Protein AF-X1DM13-F1 (afdb_monomer)

Secondary structure (DSSP, 8-state):
-----------PPEEEEEESSHHHHHHHHHHHHHHHHTT--EEEEEEE-HHHHHHHHHTTS-SB----HHHIIIIIS--SS----HHHHHHHHHHHHHHHH--------S----------HHHHTT-

Mean predicted aligned error: 8.97 Å

Foldseek 3Di:
DDDDPPPPPPQDAAEQEFEQDDVRVVVSVVVVVVCVVVPGHHDYHYHHHPVRRVVCCLVVVHVHGDDDLVCQCCPVVNPVDDDPPRVVSVVVSQVCCCVPRVDHDPDDDPDDPDDDDDDDPVVVVVD

Structure (mmCIF, N/CA/C/O backbone):
data_AF-X1DM13-F1
#
_entry.id   AF-X1DM13-F1
#
loop_
_atom_site.group_PDB
_atom_site.id
_atom_site.type_symbol
_atom_site.label_atom_id
_atom_site.label_alt_id
_atom_site.label_comp_id
_atom_site.label_asym_id
_atom_site.label_entity_id
_atom_site.label_seq_id
_atom_site.pdbx_PDB_ins_code
_atom_site.Cartn_x
_atom_site.Cartn_y
_atom_site.Cartn_z
_atom_site.occupancy
_atom_site.B_iso_or_equiv
_atom_site.auth_seq_id
_atom_site.auth_comp_id
_atom_site.auth_asym_id
_atom_site.auth_atom_id
_atom_site.pdbx_PDB_model_num
ATOM 1 N N . SER A 1 1 ? -42.040 1.479 33.825 1.00 40.56 1 SER A N 1
ATOM 2 C CA . SER A 1 1 ? -41.751 1.744 32.401 1.00 40.56 1 SER A CA 1
ATOM 3 C C . SER A 1 1 ? -40.340 2.303 32.305 1.00 40.56 1 SER A C 1
ATOM 5 O O . SER A 1 1 ? -40.148 3.501 32.446 1.00 40.56 1 SER A O 1
ATOM 7 N N . GLY A 1 2 ? -39.340 1.426 32.204 1.00 38.16 2 GLY A N 1
ATOM 8 C CA . GLY A 1 2 ? -37.934 1.815 32.066 1.00 38.16 2 GLY A CA 1
ATOM 9 C C . GLY A 1 2 ? -37.529 1.700 30.604 1.00 38.16 2 GLY A C 1
ATOM 10 O O . GLY A 1 2 ? -37.581 0.607 30.048 1.00 38.16 2 GLY A O 1
ATOM 11 N N . SER A 1 3 ? -37.198 2.829 29.984 1.00 57.00 3 SER A N 1
ATOM 12 C CA . SER A 1 3 ? -36.653 2.880 28.630 1.00 57.00 3 SER A CA 1
ATOM 13 C C . SER A 1 3 ? -35.220 2.349 28.658 1.00 57.00 3 SER A C 1
ATOM 15 O O . SER A 1 3 ? -34.357 2.927 29.318 1.00 57.00 3 SER A O 1
ATOM 17 N N . LEU A 1 4 ? -34.977 1.231 27.976 1.00 48.00 4 LEU A N 1
ATOM 18 C CA . LEU A 1 4 ? -33.634 0.770 27.638 1.00 48.00 4 LEU A CA 1
ATOM 19 C C . LEU A 1 4 ? -33.098 1.711 26.557 1.00 48.00 4 LEU A C 1
ATOM 21 O O . LEU A 1 4 ? -33.418 1.564 25.380 1.00 48.00 4 LEU A O 1
ATOM 25 N N . ALA A 1 5 ? -32.313 2.706 26.966 1.00 50.91 5 ALA A N 1
ATOM 26 C CA . ALA A 1 5 ? -31.484 3.459 26.041 1.00 50.91 5 ALA A CA 1
ATOM 27 C C . ALA A 1 5 ? -30.479 2.478 25.425 1.00 50.91 5 ALA A C 1
ATOM 29 O O . ALA A 1 5 ? -29.584 1.978 26.107 1.00 50.91 5 ALA A O 1
ATOM 30 N N . ALA A 1 6 ? -30.677 2.157 24.147 1.00 50.28 6 ALA A N 1
ATOM 31 C CA . ALA A 1 6 ? -29.703 1.429 23.359 1.00 50.28 6 ALA A CA 1
ATOM 32 C C . ALA A 1 6 ? -28.406 2.245 23.359 1.00 50.28 6 ALA A C 1
ATOM 34 O O . ALA A 1 6 ? -28.359 3.356 22.833 1.00 50.28 6 ALA A O 1
ATOM 35 N N . SER A 1 7 ? -27.375 1.702 24.004 1.00 47.47 7 SER A N 1
ATOM 36 C CA . SER A 1 7 ? -25.994 2.126 23.811 1.00 47.47 7 SER A CA 1
ATOM 37 C C . SER A 1 7 ? -25.726 2.117 22.308 1.00 47.47 7 SER A C 1
ATOM 39 O O . SER A 1 7 ? -25.738 1.052 21.688 1.00 47.47 7 SER A O 1
ATOM 41 N N . GLY A 1 8 ? -25.586 3.301 21.712 1.00 45.38 8 GLY A N 1
ATOM 42 C CA . GLY A 1 8 ? -25.185 3.453 20.322 1.00 45.38 8 GLY A CA 1
ATOM 43 C C . GLY A 1 8 ? -23.770 2.921 20.181 1.00 45.38 8 GLY A C 1
ATOM 44 O O . GLY A 1 8 ? -22.810 3.642 20.430 1.00 45.38 8 GLY A O 1
ATOM 45 N N . ALA A 1 9 ? -23.639 1.643 19.834 1.00 49.69 9 ALA A N 1
ATOM 46 C CA . ALA A 1 9 ? -22.388 1.117 19.328 1.00 49.69 9 ALA A CA 1
ATOM 47 C C . ALA A 1 9 ? -22.131 1.865 18.017 1.00 49.69 9 ALA A C 1
ATOM 49 O O . ALA A 1 9 ? -22.818 1.621 17.025 1.00 49.69 9 ALA A O 1
ATOM 50 N N . GLU A 1 10 ? -21.209 2.829 18.026 1.00 61.28 10 GLU A N 1
ATOM 51 C CA . GLU A 1 10 ? -20.725 3.400 16.778 1.00 61.28 10 GLU A CA 1
ATOM 52 C C . GLU A 1 10 ? -20.166 2.251 15.942 1.00 61.28 10 GLU A C 1
ATOM 54 O O . GLU A 1 10 ? -19.223 1.563 16.342 1.00 61.28 10 GLU A O 1
ATOM 59 N N . THR A 1 11 ? -20.789 1.992 14.795 1.00 71.50 11 THR A N 1
ATOM 60 C CA . THR A 1 11 ? -20.242 1.073 13.804 1.00 71.50 11 THR A CA 1
ATOM 61 C C . THR A 1 11 ? -18.893 1.624 13.368 1.00 71.50 11 THR A C 1
ATOM 63 O O . THR A 1 11 ? -18.836 2.639 12.673 1.00 71.50 11 THR A O 1
ATOM 66 N N . LYS A 1 12 ? -17.803 0.973 13.799 1.00 83.38 12 LYS A N 1
ATOM 67 C CA . LYS A 1 12 ? -16.447 1.309 13.356 1.00 83.38 12 LYS A CA 1
ATOM 68 C C . LYS A 1 12 ? -16.424 1.247 11.825 1.00 83.38 12 LYS A C 1
ATOM 70 O O . LYS A 1 12 ? -16.686 0.192 11.250 1.00 83.38 12 LYS A O 1
ATOM 75 N N . LYS A 1 13 ? -16.144 2.381 11.182 1.00 95.19 13 LYS A N 1
ATOM 76 C CA . LYS A 1 13 ? -15.961 2.455 9.730 1.00 95.19 13 LYS A CA 1
ATOM 77 C C . LYS A 1 13 ? -14.616 1.847 9.355 1.00 95.19 13 LYS A C 1
ATOM 79 O O . LYS A 1 13 ? -13.651 2.006 10.099 1.00 95.19 13 LYS A O 1
ATOM 84 N N . ILE A 1 14 ? -14.559 1.191 8.202 1.00 95.94 14 ILE A N 1
ATOM 85 C CA . ILE A 1 14 ? -13.297 0.778 7.586 1.00 95.94 14 ILE A CA 1
ATOM 86 C C . ILE A 1 14 ? -12.688 2.008 6.922 1.00 95.94 14 ILE A C 1
ATOM 88 O O . ILE A 1 14 ? -13.335 2.640 6.088 1.00 95.94 14 ILE A O 1
ATOM 92 N N . VAL A 1 15 ? -11.456 2.357 7.270 1.00 97.88 15 VAL A N 1
ATOM 93 C CA . VAL A 1 15 ? -10.764 3.503 6.683 1.00 97.88 15 VAL A CA 1
ATOM 94 C C . VAL A 1 15 ? -9.915 3.051 5.496 1.00 97.88 15 VAL A C 1
ATOM 96 O O . VAL A 1 15 ? -8.918 2.346 5.664 1.00 97.88 15 VAL A O 1
ATOM 99 N N . VAL A 1 16 ? -10.286 3.481 4.290 1.00 97.31 16 VAL A N 1
ATOM 100 C CA . VAL A 1 16 ? -9.553 3.206 3.046 1.00 97.31 16 VAL A CA 1
ATOM 101 C C . VAL A 1 16 ? -8.682 4.406 2.690 1.00 97.31 16 VAL A C 1
ATOM 103 O O . VAL A 1 16 ? -9.171 5.513 2.455 1.00 97.31 16 VAL A O 1
ATOM 106 N N . GLY A 1 17 ? -7.373 4.181 2.651 1.00 96.94 17 GLY A N 1
ATOM 107 C CA . GLY A 1 17 ? -6.362 5.170 2.316 1.00 96.94 17 GLY A CA 1
ATOM 108 C C . GLY A 1 17 ? -6.017 5.197 0.829 1.00 96.94 17 GLY A C 1
ATOM 109 O O . GLY A 1 17 ? -6.046 4.163 0.164 1.00 96.94 17 GLY A O 1
ATOM 110 N N . SER A 1 18 ? -5.598 6.353 0.308 1.00 95.69 18 SER A N 1
ATOM 111 C CA . SER A 1 18 ? -4.927 6.428 -0.994 1.00 95.69 18 SER A CA 1
ATOM 112 C C . SER A 1 18 ? -3.820 7.476 -1.044 1.00 95.69 18 SER A C 1
ATOM 114 O O . SER A 1 18 ? -3.890 8.530 -0.399 1.00 95.69 18 SER A O 1
ATOM 116 N N . LYS A 1 19 ? -2.795 7.192 -1.852 1.00 96.56 19 LYS A N 1
ATOM 117 C CA . LYS A 1 19 ? -1.694 8.128 -2.101 1.00 96.56 19 LYS A CA 1
ATOM 118 C C . LYS A 1 19 ? -2.102 9.246 -3.076 1.00 96.56 19 LYS A C 1
ATOM 120 O O . LYS A 1 19 ? -3.157 9.180 -3.707 1.00 96.56 19 LYS A O 1
ATOM 125 N N . ASP A 1 20 ? -1.271 10.274 -3.199 1.00 94.81 20 ASP A N 1
ATOM 126 C CA . ASP A 1 20 ? -1.514 11.531 -3.924 1.00 94.81 20 ASP A CA 1
ATOM 127 C C . ASP A 1 20 ? -1.297 11.489 -5.449 1.00 94.81 20 ASP A C 1
ATOM 129 O O . ASP A 1 20 ? -1.059 12.519 -6.078 1.00 94.81 20 ASP A O 1
ATOM 133 N N . PHE A 1 21 ? -1.462 10.325 -6.082 1.00 92.25 21 PHE A N 1
ATOM 134 C CA . PHE A 1 21 ? -1.338 10.170 -7.535 1.00 92.25 21 PHE A CA 1
ATOM 135 C C . PHE A 1 21 ? -2.533 9.454 -8.165 1.00 92.25 21 PHE A C 1
ATOM 137 O O . PHE A 1 21 ? -3.234 8.686 -7.512 1.00 92.25 21 PHE A O 1
ATOM 144 N N . THR A 1 22 ? -2.773 9.713 -9.454 1.00 91.38 22 THR A N 1
ATOM 145 C CA . THR A 1 22 ? -4.028 9.389 -10.159 1.00 91.38 22 THR A CA 1
ATOM 146 C C . THR A 1 22 ? -4.509 7.952 -9.957 1.00 91.38 22 THR A C 1
ATOM 148 O O . THR A 1 22 ? -5.659 7.749 -9.579 1.00 91.38 22 THR A O 1
ATOM 151 N N . GLU A 1 23 ? -3.639 6.959 -10.160 1.00 90.94 23 GLU A N 1
ATOM 152 C CA . GLU A 1 23 ? -4.002 5.542 -10.009 1.00 90.94 23 GLU A CA 1
ATOM 153 C C . GLU A 1 23 ? -4.476 5.209 -8.592 1.00 90.94 23 GLU A C 1
ATOM 155 O O . GLU A 1 23 ? -5.417 4.444 -8.412 1.00 90.94 23 GLU A O 1
ATOM 160 N N . GLN A 1 24 ? -3.877 5.822 -7.575 1.00 94.06 24 GLN A N 1
ATOM 161 C CA . GLN A 1 24 ? -4.222 5.551 -6.185 1.00 94.06 24 GLN A CA 1
ATOM 162 C C . GLN A 1 24 ? -5.607 6.058 -5.812 1.00 94.06 24 GLN A C 1
ATOM 164 O O . GLN A 1 24 ? -6.304 5.376 -5.065 1.00 94.06 24 GLN A O 1
ATOM 169 N N . TYR A 1 25 ? -6.047 7.189 -6.367 1.00 93.94 25 TYR A N 1
ATOM 170 C CA . TYR A 1 25 ? -7.436 7.624 -6.209 1.00 93.94 25 TYR A CA 1
ATOM 171 C C . TYR A 1 25 ? -8.408 6.599 -6.802 1.00 93.94 25 TYR A C 1
ATOM 173 O O . TYR A 1 25 ? -9.386 6.242 -6.151 1.00 93.94 25 TYR A O 1
ATOM 181 N N . VAL A 1 26 ? -8.107 6.067 -7.992 1.00 94.19 26 VAL A N 1
ATOM 182 C CA . VAL A 1 26 ? -8.936 5.035 -8.635 1.00 94.19 26 VAL A CA 1
ATOM 183 C C . VAL A 1 26 ? -8.966 3.755 -7.798 1.00 94.19 26 VAL A C 1
ATOM 185 O O . VAL A 1 26 ? -10.047 3.264 -7.485 1.00 94.19 26 VAL A O 1
ATOM 188 N N . LEU A 1 27 ? -7.807 3.229 -7.392 1.00 92.50 27 LEU A N 1
ATOM 189 C CA . LEU A 1 27 ? -7.721 2.005 -6.588 1.00 92.50 27 LEU A CA 1
ATOM 190 C C . LEU A 1 27 ? -8.404 2.159 -5.224 1.00 92.50 27 LEU A C 1
ATOM 192 O O . LEU A 1 27 ? -9.148 1.269 -4.818 1.00 92.50 27 LEU A O 1
ATOM 196 N N . GLY A 1 28 ? -8.195 3.288 -4.542 1.00 92.81 28 GLY A N 1
ATOM 197 C CA . GLY A 1 28 ? -8.866 3.588 -3.278 1.00 92.81 28 GLY A CA 1
ATOM 198 C C . GLY A 1 28 ? -10.387 3.605 -3.438 1.00 92.81 28 GLY A C 1
ATOM 199 O O . GLY A 1 28 ? -11.088 2.956 -2.669 1.00 92.81 28 GLY A O 1
ATOM 200 N N . SER A 1 29 ? -10.901 4.269 -4.477 1.00 94.12 29 SER A N 1
ATOM 201 C CA . SER A 1 29 ? -12.342 4.293 -4.755 1.00 94.12 29 SER A CA 1
ATOM 202 C C . SER A 1 29 ? -12.903 2.921 -5.134 1.00 94.12 29 SER A C 1
ATOM 204 O O . SER A 1 29 ? -14.003 2.592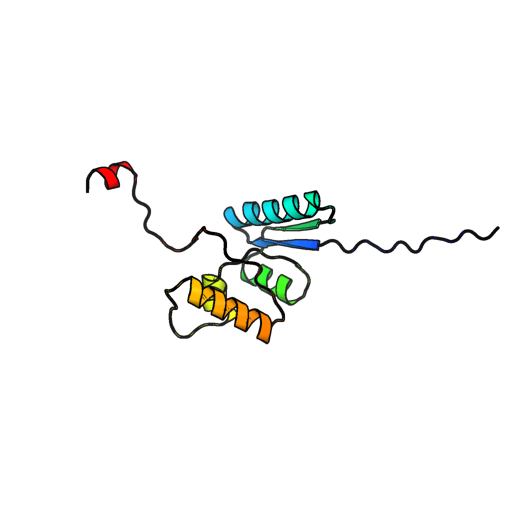 -4.702 1.00 94.12 29 SER A O 1
ATOM 206 N N . LEU A 1 30 ? -12.166 2.096 -5.885 1.00 93.31 30 LEU A N 1
ATOM 207 C CA . LEU A 1 30 ? -12.592 0.726 -6.206 1.00 93.31 30 LEU A CA 1
ATOM 208 C C . LEU A 1 30 ? -12.737 -0.137 -4.946 1.00 93.31 30 LEU A C 1
ATOM 210 O O . LEU A 1 30 ? -13.724 -0.856 -4.811 1.00 93.31 30 LEU A O 1
ATOM 214 N N . VAL A 1 31 ? -11.779 -0.047 -4.018 1.00 91.75 31 VAL A N 1
ATOM 215 C CA . VAL A 1 31 ? -11.846 -0.758 -2.733 1.00 91.75 31 VAL A CA 1
ATOM 216 C C . VAL A 1 31 ? -13.029 -0.266 -1.900 1.00 91.75 31 VAL A C 1
ATOM 218 O O . VAL A 1 31 ? -13.775 -1.089 -1.373 1.00 91.75 31 VAL A O 1
ATOM 221 N N . THR A 1 32 ? -13.233 1.052 -1.814 1.00 94.31 32 THR A N 1
ATOM 222 C CA . THR A 1 32 ? -14.381 1.641 -1.109 1.00 94.31 32 THR A CA 1
ATOM 223 C C . THR A 1 32 ? -15.703 1.113 -1.655 1.00 94.31 32 THR A C 1
ATOM 225 O O . THR A 1 32 ? -16.495 0.572 -0.889 1.00 94.31 32 THR A O 1
ATOM 228 N N . LEU A 1 33 ? -15.907 1.188 -2.973 1.00 92.81 33 LEU A N 1
ATOM 229 C CA . LEU A 1 33 ? -17.141 0.727 -3.613 1.00 92.81 33 LEU A CA 1
ATOM 230 C C . LEU A 1 33 ? -17.392 -0.765 -3.369 1.00 92.81 33 LEU A C 1
ATOM 232 O O . LEU A 1 33 ? -18.512 -1.149 -3.045 1.00 92.81 33 LEU A O 1
ATOM 236 N N . LEU A 1 34 ? -16.353 -1.601 -3.474 1.00 89.44 34 LEU A N 1
ATOM 237 C CA . LEU A 1 34 ? -16.466 -3.039 -3.227 1.00 89.44 34 LEU A CA 1
ATOM 238 C C . LEU A 1 34 ? -16.918 -3.340 -1.790 1.00 89.44 34 LEU A C 1
ATOM 240 O O . LEU A 1 34 ? -17.759 -4.211 -1.573 1.00 89.44 34 LEU A O 1
ATOM 244 N N . LEU A 1 35 ? -16.358 -2.638 -0.804 1.00 90.94 35 LEU A N 1
ATOM 245 C CA . LEU A 1 35 ? -16.719 -2.807 0.605 1.00 90.94 35 LEU A CA 1
ATOM 246 C C . LEU A 1 35 ? -18.142 -2.312 0.888 1.00 90.94 35 LEU A C 1
ATOM 248 O O . LEU A 1 35 ? -18.905 -2.993 1.575 1.00 90.94 35 LEU A O 1
ATOM 252 N N . GLU A 1 36 ? -18.518 -1.161 0.336 1.00 94.06 36 GLU A N 1
ATOM 253 C CA . GLU A 1 36 ? -19.870 -0.611 0.470 1.00 94.06 36 GLU A CA 1
ATOM 254 C C . GLU A 1 36 ? -20.923 -1.536 -0.1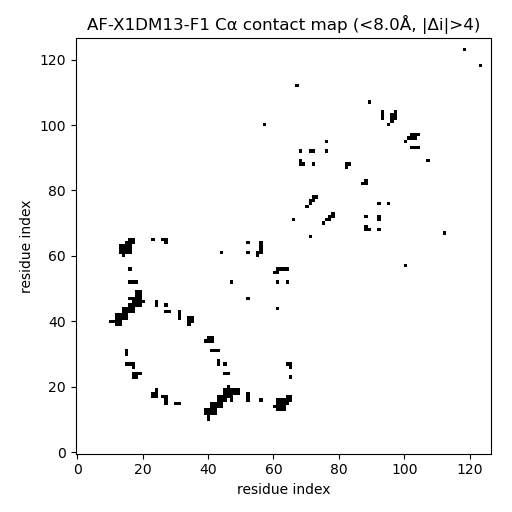60 1.00 94.06 36 GLU A C 1
ATOM 256 O O . GLU A 1 36 ? -21.970 -1.772 0.446 1.00 94.06 36 GLU A O 1
ATOM 261 N N . GLU A 1 37 ? -20.627 -2.143 -1.315 1.00 93.75 37 GLU A N 1
ATOM 262 C CA . GLU A 1 37 ? -21.495 -3.135 -1.968 1.00 93.75 37 GLU A CA 1
ATOM 263 C C . GLU A 1 37 ? -21.736 -4.376 -1.087 1.00 93.75 37 GLU A C 1
ATOM 265 O O . GLU A 1 37 ? -22.813 -4.971 -1.123 1.00 93.75 37 GLU A O 1
ATOM 270 N N . HIS A 1 38 ? -20.770 -4.727 -0.233 1.00 92.19 38 HIS A N 1
ATOM 271 C CA . HIS A 1 38 ? -20.879 -5.828 0.730 1.00 92.19 38 HIS A CA 1
ATOM 272 C C . HIS A 1 38 ? -21.409 -5.385 2.109 1.00 92.19 38 HIS A C 1
ATOM 274 O O . HIS A 1 38 ? -21.397 -6.173 3.057 1.00 92.19 38 HIS A O 1
ATOM 280 N N . GLY A 1 39 ? -21.909 -4.150 2.230 1.00 93.56 39 GLY A N 1
ATOM 281 C CA . GLY A 1 39 ? -22.602 -3.651 3.421 1.00 93.56 39 GLY A CA 1
ATOM 282 C C . GLY A 1 39 ? -21.698 -3.081 4.517 1.00 93.56 39 GLY A C 1
ATOM 283 O O . GLY A 1 39 ? -22.177 -2.836 5.628 1.00 93.56 39 GLY A O 1
ATOM 284 N N . PHE A 1 40 ? -20.412 -2.854 4.240 1.00 93.69 40 PHE A N 1
ATOM 285 C CA . PHE A 1 40 ? -19.514 -2.185 5.181 1.00 93.69 40 PHE A CA 1
ATOM 286 C C . PHE A 1 40 ? -19.685 -0.662 5.125 1.00 93.69 40 PHE A C 1
ATOM 288 O O . PHE A 1 40 ? -19.896 -0.084 4.062 1.00 93.69 40 PHE A O 1
ATOM 295 N N . GLN A 1 41 ? -19.546 0.009 6.271 1.00 96.69 41 GLN A N 1
ATOM 296 C CA . GLN A 1 41 ? -19.396 1.466 6.297 1.00 96.69 41 GLN A CA 1
ATOM 297 C C . GLN A 1 41 ? -17.928 1.819 6.081 1.00 96.69 41 GLN A C 1
ATOM 299 O O . GLN A 1 41 ? -17.064 1.326 6.809 1.00 96.69 41 GLN A O 1
ATOM 304 N N . VAL A 1 42 ? -17.655 2.691 5.114 1.00 96.12 42 VAL A N 1
ATOM 305 C CA . VAL A 1 42 ? -16.292 3.048 4.718 1.00 96.12 42 VAL A CA 1
ATOM 306 C C . VAL A 1 42 ? -16.057 4.547 4.902 1.00 96.12 42 VAL A C 1
ATOM 308 O O . VAL A 1 42 ? -16.939 5.372 4.671 1.00 96.12 42 VAL A O 1
ATOM 311 N N . GLU A 1 43 ? -14.860 4.911 5.349 1.00 97.50 43 GLU A N 1
ATOM 312 C CA . GLU A 1 43 ? -14.338 6.275 5.317 1.00 97.50 43 GLU A CA 1
ATOM 313 C C . GLU A 1 43 ? -13.147 6.316 4.360 1.00 97.50 43 GLU A C 1
ATOM 315 O O . GLU A 1 43 ? -12.207 5.537 4.502 1.00 97.50 43 GLU A O 1
ATOM 320 N N . GLN A 1 44 ? -13.159 7.232 3.393 1.00 95.56 44 GLN A N 1
ATOM 321 C CA . GLN A 1 44 ? -12.043 7.393 2.468 1.00 95.56 44 GLN A CA 1
ATOM 322 C C . GLN A 1 44 ? -11.112 8.520 2.934 1.00 95.56 44 GLN A C 1
ATOM 324 O O . GLN A 1 44 ? -11.550 9.653 3.140 1.00 95.56 44 GLN A O 1
ATOM 329 N N . LYS A 1 45 ? -9.813 8.226 3.049 1.00 96.88 45 LYS A N 1
ATOM 330 C CA . LYS A 1 45 ? -8.746 9.211 3.285 1.00 96.88 45 LYS A CA 1
ATOM 331 C C . LYS A 1 45 ? -7.789 9.203 2.101 1.00 96.88 45 LYS A C 1
ATOM 333 O O . LYS A 1 45 ? -6.983 8.293 1.950 1.00 96.88 45 LYS A O 1
ATOM 338 N N . SER A 1 46 ? -7.863 10.219 1.255 1.00 94.31 46 SER A N 1
ATOM 339 C CA . SER A 1 46 ? -7.112 10.271 -0.004 1.00 94.31 46 SER A CA 1
ATOM 340 C C . SER A 1 46 ? -6.113 11.421 -0.051 1.00 94.31 46 SER A C 1
ATOM 342 O O . SER A 1 46 ? -6.185 12.354 0.744 1.00 94.31 46 SER A O 1
ATOM 344 N N . GLY A 1 47 ? -5.193 11.369 -1.016 1.00 93.00 47 GLY A N 1
ATOM 345 C CA . GLY A 1 47 ? -4.277 12.476 -1.301 1.00 93.00 47 GLY A CA 1
ATOM 346 C C . GLY A 1 47 ? -3.082 12.566 -0.358 1.00 93.00 47 GLY A C 1
ATOM 347 O O . GLY A 1 47 ? -2.541 13.649 -0.151 1.00 93.00 47 GLY A O 1
ATOM 348 N N . MET A 1 48 ? -2.667 11.444 0.231 1.00 96.00 48 MET A N 1
ATOM 349 C CA . MET A 1 48 ? -1.513 11.410 1.128 1.00 96.00 48 MET A CA 1
ATOM 350 C C . MET A 1 48 ? -0.214 11.157 0.366 1.00 96.00 48 MET A C 1
ATOM 352 O O . MET A 1 48 ? -0.138 10.271 -0.480 1.00 96.00 48 MET A O 1
ATOM 356 N N . ALA A 1 49 ? 0.860 11.846 0.745 1.00 95.50 49 ALA A N 1
ATOM 357 C CA . ALA A 1 49 ? 2.192 11.447 0.305 1.00 95.50 49 ALA A CA 1
ATOM 358 C C . ALA A 1 49 ? 2.495 10.005 0.763 1.00 95.50 49 ALA A C 1
ATOM 360 O O . ALA A 1 49 ? 2.099 9.594 1.857 1.00 95.50 49 ALA A O 1
ATOM 361 N N . SER A 1 50 ? 3.253 9.246 -0.035 1.00 93.44 50 SER A N 1
ATOM 362 C CA . SER A 1 50 ? 3.515 7.812 0.208 1.00 93.44 50 SER A CA 1
ATOM 363 C C . SER A 1 50 ? 4.016 7.483 1.622 1.00 93.44 50 SER A C 1
ATOM 365 O O . SER A 1 50 ? 3.584 6.496 2.214 1.00 93.44 50 SER A O 1
ATOM 367 N N . ALA A 1 51 ? 4.915 8.303 2.178 1.00 94.19 51 ALA A N 1
ATOM 368 C CA . ALA A 1 51 ? 5.441 8.104 3.529 1.00 94.19 51 ALA A CA 1
ATOM 369 C C . ALA A 1 51 ? 4.375 8.352 4.609 1.00 94.19 51 ALA A C 1
ATOM 371 O O . ALA A 1 51 ? 4.284 7.591 5.569 1.00 94.19 51 ALA A O 1
ATOM 372 N N . ILE A 1 52 ? 3.534 9.375 4.424 1.00 96.62 52 ILE A N 1
ATOM 373 C CA . ILE A 1 52 ? 2.432 9.690 5.341 1.00 96.62 52 ILE A CA 1
ATOM 374 C C . ILE A 1 52 ? 1.382 8.582 5.314 1.00 96.62 52 ILE A C 1
ATOM 376 O O . ILE A 1 52 ? 0.962 8.129 6.374 1.00 96.62 52 ILE A O 1
ATOM 380 N N . ALA A 1 53 ? 1.021 8.089 4.125 1.00 96.50 53 ALA A N 1
ATOM 381 C CA . ALA A 1 53 ? 0.084 6.977 3.983 1.00 96.50 53 ALA A CA 1
ATOM 382 C C . ALA A 1 53 ? 0.576 5.723 4.725 1.00 96.50 53 ALA A C 1
ATOM 384 O O . ALA A 1 53 ? -0.195 5.089 5.440 1.00 96.50 53 ALA A O 1
ATOM 385 N N . ARG A 1 54 ? 1.876 5.401 4.629 1.00 96.69 54 ARG A N 1
ATOM 386 C CA . ARG A 1 54 ? 2.455 4.259 5.350 1.00 96.69 54 ARG A CA 1
ATOM 387 C C . ARG A 1 54 ? 2.439 4.454 6.866 1.00 96.69 54 ARG A C 1
ATOM 389 O O . ARG A 1 54 ? 2.083 3.525 7.581 1.00 96.69 54 ARG A O 1
ATOM 396 N N . VAL A 1 55 ? 2.799 5.640 7.361 1.00 97.31 55 VAL A N 1
ATOM 397 C CA . VAL A 1 55 ? 2.746 5.949 8.803 1.00 97.31 55 VAL A CA 1
ATOM 398 C C . VAL A 1 55 ? 1.313 5.863 9.329 1.00 97.31 55 VAL A C 1
ATOM 400 O O . VAL A 1 55 ? 1.082 5.288 10.390 1.00 97.31 55 VAL A O 1
ATOM 403 N N . ALA A 1 56 ? 0.343 6.387 8.581 1.00 97.56 56 ALA A N 1
ATOM 404 C CA . ALA A 1 56 ? -1.070 6.294 8.927 1.00 97.56 56 ALA A CA 1
ATOM 405 C C . ALA A 1 56 ? -1.566 4.835 8.944 1.00 97.56 56 ALA A C 1
ATOM 407 O O . ALA A 1 56 ? -2.314 4.463 9.843 1.00 97.56 56 ALA A O 1
ATOM 408 N N . HIS A 1 57 ? -1.102 3.991 8.017 1.00 96.88 57 HIS A N 1
ATOM 409 C CA . HIS A 1 57 ? -1.428 2.562 8.008 1.00 96.88 57 HIS A CA 1
ATOM 410 C C . HIS A 1 57 ? -0.812 1.819 9.205 1.00 96.88 57 HIS A C 1
ATOM 412 O O . HIS A 1 57 ? -1.490 1.038 9.855 1.00 96.88 57 HIS A O 1
ATOM 418 N N . LEU A 1 58 ? 0.448 2.113 9.554 1.00 97.31 58 LEU A N 1
ATOM 419 C CA . LEU A 1 58 ? 1.146 1.511 10.705 1.00 97.31 58 LEU A CA 1
ATOM 420 C C . LEU A 1 58 ? 0.589 1.940 12.067 1.0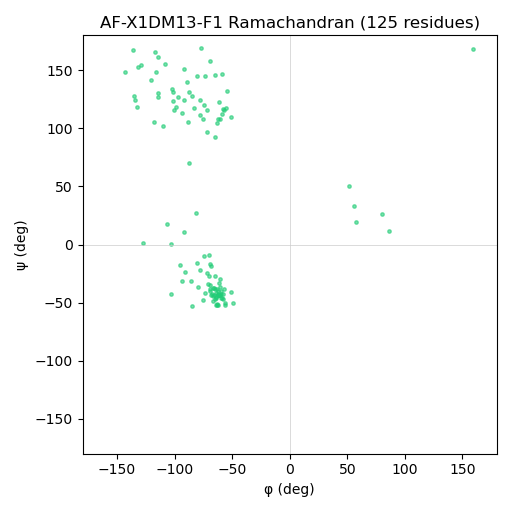0 97.31 58 LEU A C 1
ATOM 422 O O . LEU A 1 58 ? 0.885 1.308 13.074 1.00 97.31 58 LEU A O 1
ATOM 426 N N . SER A 1 59 ? -0.156 3.043 12.109 1.00 97.12 59 SER A N 1
ATOM 427 C CA . SER A 1 59 ? -0.748 3.600 13.330 1.00 97.12 59 SER A CA 1
ATOM 428 C C . SER A 1 59 ? -2.260 3.385 13.409 1.00 97.12 59 SER A C 1
ATOM 430 O O . SER A 1 59 ? -2.933 4.094 14.157 1.00 97.12 59 SER A O 1
ATOM 432 N N . ASP A 1 60 ? -2.794 2.448 12.617 1.00 95.69 60 ASP A N 1
ATOM 433 C CA . ASP A 1 60 ? -4.217 2.090 12.560 1.00 95.69 60 ASP A CA 1
ATOM 434 C C . ASP A 1 60 ? -5.154 3.266 12.207 1.00 95.69 60 ASP A C 1
ATOM 436 O O . ASP A 1 60 ? -6.360 3.224 12.450 1.00 95.69 60 ASP A O 1
ATOM 440 N N . GLN A 1 61 ? -4.623 4.340 11.606 1.00 96.62 61 GLN A N 1
ATOM 441 C CA . GLN A 1 61 ? -5.433 5.453 11.090 1.00 96.62 61 GLN A CA 1
ATOM 442 C C . GLN A 1 61 ? -6.043 5.153 9.716 1.00 96.62 61 GLN A C 1
ATOM 444 O O . GLN A 1 61 ? -6.932 5.896 9.279 1.00 96.62 61 GLN A O 1
ATOM 449 N N . ILE A 1 62 ? -5.522 4.125 9.037 1.00 96.56 62 ILE A N 1
ATOM 450 C CA . ILE A 1 62 ? -5.977 3.561 7.764 1.00 96.56 62 ILE A CA 1
ATOM 451 C C . ILE A 1 62 ? -5.990 2.040 7.920 1.00 96.56 62 ILE A C 1
ATOM 453 O O . ILE A 1 62 ? -4.943 1.459 8.194 1.00 96.56 62 ILE A O 1
ATOM 457 N N . ASP A 1 63 ? -7.128 1.400 7.668 1.00 96.12 63 ASP A N 1
ATOM 458 C CA . ASP A 1 63 ? -7.264 -0.059 7.735 1.00 96.12 63 ASP A CA 1
ATOM 459 C C . ASP A 1 63 ? -6.849 -0.740 6.417 1.00 96.12 63 ASP A C 1
ATOM 461 O O . ASP A 1 63 ? -6.356 -1.864 6.432 1.00 96.12 63 ASP A O 1
ATOM 465 N N . ILE A 1 64 ? -7.035 -0.080 5.263 1.00 95.44 64 ILE A N 1
ATOM 466 C CA . ILE A 1 64 ? -6.681 -0.629 3.940 1.00 95.44 64 ILE A CA 1
ATOM 467 C C . ILE A 1 64 ? -5.966 0.427 3.099 1.00 95.44 64 ILE A C 1
ATOM 469 O O . ILE A 1 64 ? -6.490 1.520 2.891 1.00 95.44 64 ILE A O 1
ATOM 473 N N . LEU A 1 65 ? -4.796 0.083 2.559 1.00 95.38 65 LEU A N 1
ATOM 474 C CA . LEU A 1 65 ? -4.014 0.941 1.671 1.00 95.38 65 LEU A CA 1
ATOM 475 C C . LEU A 1 65 ? -3.566 0.144 0.434 1.00 95.38 65 LEU A C 1
ATOM 477 O O . LEU A 1 65 ? -2.807 -0.814 0.579 1.00 95.38 65 LEU A O 1
ATOM 481 N N . PRO A 1 66 ? -3.975 0.525 -0.790 1.00 93.31 66 PRO A N 1
ATOM 482 C CA . PRO A 1 66 ? -3.367 -0.014 -1.998 1.00 93.31 66 PRO A CA 1
ATOM 483 C C . PRO A 1 66 ? -1.876 0.354 -2.043 1.00 93.31 66 PRO A C 1
ATOM 485 O O . PRO A 1 66 ? -1.523 1.535 -2.025 1.00 93.31 66 PRO A O 1
ATOM 488 N N . ASP A 1 67 ? -0.989 -0.636 -2.127 1.00 92.38 67 ASP A N 1
ATOM 489 C CA . ASP A 1 67 ? 0.459 -0.410 -2.144 1.00 92.38 67 ASP A CA 1
ATOM 490 C C . ASP A 1 67 ? 1.185 -1.267 -3.193 1.00 92.38 67 ASP A C 1
ATOM 492 O O . ASP A 1 67 ? 0.623 -2.194 -3.779 1.00 92.38 67 ASP A O 1
ATOM 496 N N . TYR A 1 68 ? 2.445 -0.926 -3.452 1.00 91.94 68 TYR A N 1
ATOM 497 C CA . TYR A 1 68 ? 3.295 -1.512 -4.476 1.00 91.94 68 TYR A CA 1
ATOM 498 C C . TYR A 1 68 ? 4.457 -2.238 -3.815 1.00 91.94 68 TYR A C 1
ATOM 500 O O . TYR A 1 68 ? 5.194 -1.675 -3.002 1.00 91.94 68 TYR A O 1
ATOM 508 N N . THR A 1 69 ? 4.683 -3.480 -4.228 1.00 92.31 69 THR A N 1
ATOM 509 C CA . THR A 1 69 ? 5.753 -4.325 -3.683 1.00 92.31 69 THR A CA 1
ATOM 510 C C . THR A 1 69 ? 7.143 -3.724 -3.911 1.00 92.31 69 THR A C 1
ATOM 512 O O . THR A 1 69 ? 8.003 -3.825 -3.042 1.00 92.31 69 THR A O 1
ATOM 515 N N . GLY A 1 70 ? 7.357 -3.014 -5.026 1.00 90.69 70 GLY A N 1
ATOM 516 C CA . GLY A 1 70 ? 8.600 -2.278 -5.284 1.00 90.69 70 GLY A CA 1
ATOM 517 C C . GLY A 1 70 ? 8.846 -1.135 -4.293 1.00 90.69 70 GLY A C 1
ATOM 518 O O . GLY A 1 70 ? 9.963 -0.975 -3.799 1.00 90.69 70 GLY A O 1
ATOM 519 N N . THR A 1 71 ? 7.804 -0.368 -3.949 1.00 91.25 71 THR A N 1
ATOM 520 C CA . THR A 1 71 ? 7.893 0.669 -2.909 1.00 91.25 71 THR A CA 1
ATOM 521 C C . THR A 1 71 ? 8.175 0.038 -1.554 1.00 91.25 71 THR A C 1
ATOM 523 O O . THR A 1 71 ? 9.077 0.502 -0.858 1.00 91.25 71 THR A O 1
ATOM 526 N N . ALA A 1 72 ? 7.466 -1.037 -1.205 1.00 93.75 72 ALA A N 1
ATOM 527 C CA . ALA A 1 72 ? 7.655 -1.717 0.068 1.00 93.75 72 ALA A CA 1
ATOM 528 C C . ALA A 1 72 ? 9.071 -2.293 0.219 1.00 93.75 72 ALA A C 1
ATOM 530 O O . ALA A 1 72 ? 9.770 -1.960 1.178 1.00 93.75 72 ALA A O 1
ATOM 531 N N . GLY A 1 73 ? 9.539 -3.068 -0.761 1.00 94.19 73 GLY A N 1
ATOM 532 C CA . GLY A 1 73 ? 10.874 -3.664 -0.734 1.00 94.19 73 GLY A CA 1
ATOM 533 C C . GLY A 1 73 ? 11.992 -2.619 -0.702 1.00 94.19 73 GLY A C 1
ATOM 534 O O . GLY A 1 73 ? 12.923 -2.736 0.090 1.00 94.19 73 GLY A O 1
ATOM 535 N N . GLY A 1 74 ? 11.892 -1.558 -1.511 1.00 92.06 74 GLY A N 1
ATOM 536 C CA . GLY A 1 74 ? 12.936 -0.530 -1.586 1.00 92.06 74 GLY A CA 1
ATOM 537 C C . GLY A 1 74 ? 12.903 0.500 -0.452 1.00 92.06 74 GLY A C 1
ATOM 538 O O . GLY A 1 74 ? 13.952 0.953 -0.001 1.00 92.06 74 GLY A O 1
ATOM 539 N N . THR A 1 75 ? 11.713 0.887 0.016 1.00 91.81 75 THR A N 1
ATOM 540 C CA . THR A 1 75 ? 11.546 2.006 0.963 1.00 91.81 75 THR A CA 1
ATOM 541 C C . THR A 1 75 ? 11.302 1.535 2.390 1.00 91.81 75 THR A C 1
ATOM 543 O O . THR A 1 75 ? 11.872 2.114 3.315 1.00 91.81 75 THR A O 1
ATOM 546 N N . TYR A 1 76 ? 10.460 0.515 2.584 1.00 94.50 76 TYR A N 1
ATOM 547 C CA . TYR A 1 76 ? 10.066 0.061 3.922 1.00 94.50 76 TYR A CA 1
ATOM 548 C C . TYR A 1 76 ? 11.095 -0.923 4.473 1.00 94.50 76 TYR A C 1
ATOM 550 O O . TYR A 1 76 ? 11.652 -0.683 5.542 1.00 94.50 76 TYR A O 1
ATOM 558 N N . PHE A 1 77 ? 11.410 -1.969 3.706 1.00 95.06 77 PHE A N 1
ATOM 559 C CA . PHE A 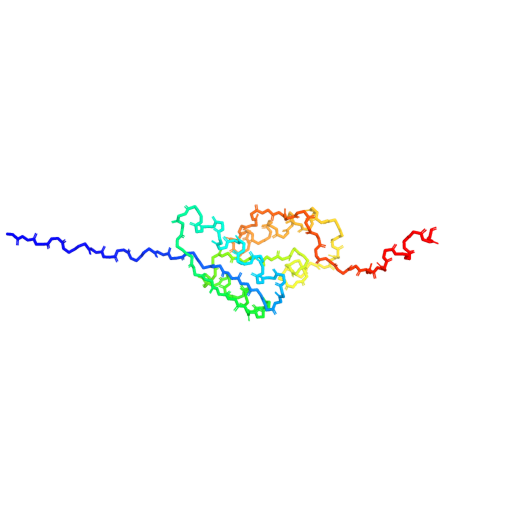1 77 ? 12.322 -3.035 4.135 1.00 95.06 77 PHE A CA 1
ATOM 560 C C . PHE A 1 77 ? 13.771 -2.833 3.686 1.00 95.06 77 PHE A C 1
ATOM 562 O O . PHE A 1 77 ? 14.678 -3.425 4.264 1.00 95.06 77 PHE A O 1
ATOM 569 N N . LYS A 1 78 ? 13.998 -1.960 2.695 1.00 93.81 78 LYS A N 1
ATOM 570 C CA . LYS A 1 78 ? 15.324 -1.608 2.161 1.00 93.81 78 LYS A CA 1
ATOM 571 C C . LYS A 1 78 ? 16.147 -2.843 1.783 1.00 93.81 78 LYS A C 1
ATOM 573 O O . LYS A 1 78 ? 17.299 -2.976 2.200 1.00 93.81 78 LYS A O 1
ATOM 578 N N . TYR A 1 79 ? 15.552 -3.746 1.003 1.00 94.19 79 TYR A N 1
ATOM 579 C CA . TYR A 1 79 ? 16.245 -4.948 0.549 1.00 94.19 79 TYR A CA 1
ATOM 580 C C . TYR A 1 79 ? 17.560 -4.591 -0.162 1.00 94.19 79 TYR A C 1
ATOM 582 O O . TYR A 1 79 ? 17.573 -3.688 -1.003 1.00 94.19 79 TYR A O 1
ATOM 590 N N . PRO A 1 80 ? 18.672 -5.266 0.184 1.00 82.94 80 PRO A N 1
A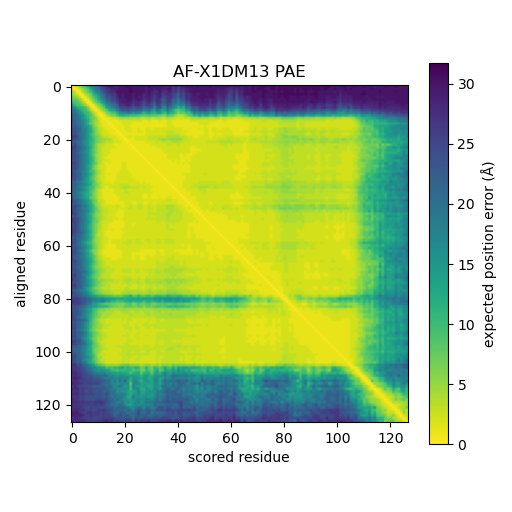TOM 591 C CA . PRO A 1 80 ? 20.002 -4.884 -0.284 1.00 82.94 80 PRO A CA 1
ATOM 592 C C . PRO A 1 80 ? 20.207 -5.157 -1.778 1.00 82.94 80 PRO A C 1
ATOM 594 O O . PRO A 1 80 ? 20.988 -4.463 -2.425 1.00 82.94 80 PRO A O 1
ATOM 597 N N . GLU A 1 81 ? 19.494 -6.140 -2.331 1.00 87.19 81 GLU A N 1
ATOM 598 C CA . GLU A 1 81 ? 19.548 -6.498 -3.745 1.00 87.19 81 GLU A CA 1
ATOM 599 C C . GLU A 1 81 ? 18.200 -6.272 -4.425 1.00 87.19 81 GLU A C 1
ATOM 601 O O . GLU A 1 81 ? 17.129 -6.419 -3.831 1.00 87.19 81 GLU A O 1
ATOM 606 N N . LYS A 1 82 ? 18.255 -5.920 -5.713 1.00 81.88 82 LYS A N 1
ATOM 607 C CA . LYS A 1 82 ? 17.052 -5.750 -6.520 1.00 81.88 82 LYS A CA 1
ATOM 608 C C . LYS A 1 82 ? 16.477 -7.119 -6.879 1.00 81.88 82 LYS A C 1
ATOM 610 O O . LYS A 1 82 ? 17.000 -7.805 -7.755 1.00 81.88 82 LYS A O 1
ATOM 615 N N . ILE A 1 83 ? 15.354 -7.460 -6.262 1.00 88.44 83 ILE A N 1
ATOM 616 C CA . ILE A 1 83 ? 14.564 -8.643 -6.607 1.00 88.44 83 ILE A CA 1
ATOM 617 C C . ILE A 1 83 ? 13.762 -8.323 -7.874 1.00 88.44 83 ILE A C 1
ATOM 619 O O . ILE A 1 83 ? 12.890 -7.453 -7.866 1.00 88.44 83 ILE A O 1
ATOM 623 N N . ASN A 1 84 ? 14.107 -8.974 -8.989 1.00 86.88 84 ASN A N 1
ATOM 624 C CA . ASN A 1 84 ? 13.468 -8.724 -10.287 1.00 86.88 84 ASN A CA 1
ATOM 625 C C . ASN A 1 84 ? 12.256 -9.626 -10.537 1.00 86.88 84 ASN A C 1
ATOM 627 O O . ASN A 1 84 ? 11.396 -9.258 -11.338 1.00 86.88 84 ASN A O 1
ATOM 631 N N . ASP A 1 85 ? 12.185 -10.784 -9.877 1.00 90.56 85 ASP A N 1
ATOM 632 C CA . ASP A 1 85 ? 11.012 -11.640 -9.970 1.00 90.56 85 ASP A CA 1
ATOM 633 C C . ASP A 1 85 ? 9.863 -11.028 -9.144 1.00 90.56 85 ASP A C 1
ATOM 635 O O . ASP A 1 85 ? 9.994 -10.813 -7.935 1.00 90.56 85 ASP A O 1
ATOM 639 N N . PRO A 1 86 ? 8.721 -10.698 -9.771 1.00 88.50 86 PRO A N 1
ATOM 640 C CA . PRO A 1 86 ? 7.640 -10.014 -9.077 1.00 88.50 86 PRO A CA 1
ATOM 641 C C . PRO A 1 86 ? 6.906 -10.919 -8.077 1.00 88.50 86 PRO A C 1
ATOM 643 O O . PRO A 1 86 ? 6.243 -10.402 -7.172 1.00 88.50 86 PRO A O 1
ATOM 646 N N . VAL A 1 87 ? 6.934 -12.246 -8.261 1.00 91.12 87 VAL A N 1
ATOM 647 C CA . VAL A 1 87 ? 6.318 -13.218 -7.339 1.00 91.12 87 VAL A CA 1
ATOM 648 C C . VAL A 1 87 ? 7.184 -13.344 -6.100 1.00 91.12 87 VAL A C 1
ATOM 650 O O . VAL A 1 87 ? 6.669 -13.177 -4.999 1.00 9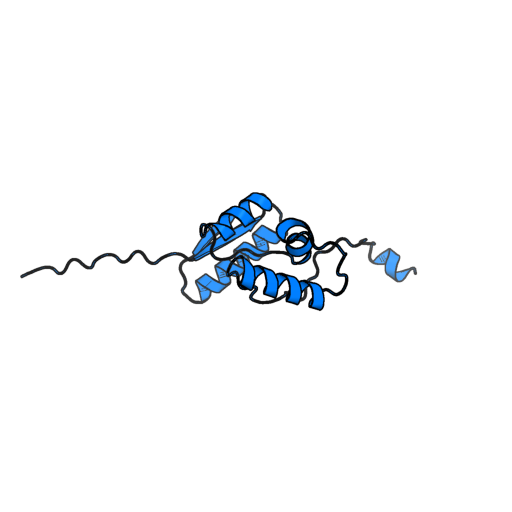1.12 87 VAL A O 1
ATOM 653 N N . GLU A 1 88 ? 8.488 -13.517 -6.283 1.00 93.50 88 GLU A N 1
ATOM 654 C CA . GLU A 1 88 ? 9.465 -13.534 -5.197 1.00 93.50 88 GLU A CA 1
ATOM 655 C C . GLU A 1 88 ? 9.393 -12.249 -4.366 1.00 93.50 88 GLU A C 1
ATOM 657 O O . GLU A 1 88 ? 9.215 -12.311 -3.150 1.00 93.50 88 GLU A O 1
ATOM 662 N N . LEU A 1 89 ? 9.416 -11.079 -5.019 1.00 93.44 89 LEU A N 1
ATOM 663 C CA . LEU A 1 89 ? 9.317 -9.798 -4.319 1.00 93.44 89 LEU A CA 1
ATOM 664 C C . LEU A 1 89 ? 8.006 -9.675 -3.527 1.00 93.44 89 LEU A C 1
ATOM 666 O O . LEU A 1 89 ? 8.010 -9.153 -2.415 1.00 93.44 89 LEU A O 1
ATOM 670 N N . TYR A 1 90 ? 6.884 -10.139 -4.084 1.00 93.81 90 TYR A N 1
ATOM 671 C CA . TYR A 1 90 ? 5.598 -10.112 -3.387 1.00 93.81 90 TYR A CA 1
ATOM 672 C C . TYR A 1 90 ? 5.590 -11.016 -2.154 1.00 93.81 90 TYR A C 1
ATOM 674 O O . TYR A 1 90 ? 5.169 -10.562 -1.094 1.00 93.81 90 TYR A O 1
ATOM 682 N N . GLU A 1 91 ? 6.065 -12.258 -2.269 1.00 95.06 91 GLU A N 1
ATOM 683 C CA . GLU A 1 91 ? 6.087 -13.192 -1.138 1.00 95.06 91 GLU A CA 1
ATOM 684 C C . GLU A 1 91 ? 7.031 -12.718 -0.028 1.00 95.06 91 GLU A C 1
ATOM 686 O O . GLU A 1 91 ? 6.681 -12.813 1.149 1.00 95.06 91 GLU A O 1
ATOM 691 N N . MET A 1 92 ? 8.181 -12.134 -0.382 1.00 95.88 92 MET A N 1
ATOM 692 C CA . MET A 1 92 ? 9.100 -11.542 0.596 1.00 95.88 92 MET A CA 1
ATOM 693 C C . MET A 1 92 ? 8.468 -10.356 1.324 1.00 95.88 92 MET A C 1
ATOM 695 O O . MET A 1 92 ? 8.407 -10.359 2.551 1.00 95.88 92 MET A O 1
ATOM 699 N N . VAL A 1 93 ? 7.922 -9.385 0.581 1.00 96.25 93 VAL A N 1
ATOM 700 C CA . VAL A 1 93 ? 7.247 -8.217 1.169 1.00 96.25 93 VAL A CA 1
ATOM 701 C C . VAL A 1 93 ? 6.086 -8.648 2.061 1.00 96.25 93 VAL A C 1
ATOM 703 O O . VAL A 1 93 ? 5.961 -8.166 3.182 1.00 96.25 93 VAL A O 1
ATOM 706 N N . LYS A 1 94 ? 5.245 -9.570 1.586 1.00 96.00 94 LYS A N 1
ATOM 707 C CA . LYS A 1 94 ? 4.097 -10.089 2.335 1.00 96.00 94 LYS A CA 1
ATOM 708 C C . LYS A 1 94 ? 4.525 -10.742 3.643 1.00 96.00 94 LYS A C 1
ATOM 710 O O . LYS A 1 94 ? 3.889 -10.505 4.667 1.00 96.00 94 LYS A O 1
ATOM 715 N N . LYS A 1 95 ? 5.565 -11.577 3.599 1.00 97.06 95 LYS A N 1
ATOM 716 C CA . LYS A 1 95 ? 6.098 -12.249 4.782 1.00 97.06 95 LYS A CA 1
ATOM 717 C C . LYS A 1 95 ? 6.634 -11.229 5.783 1.00 97.06 95 LYS A C 1
ATOM 719 O O . LYS A 1 95 ? 6.221 -11.246 6.938 1.00 97.06 95 LYS A O 1
ATOM 724 N N . ASP A 1 96 ? 7.503 -10.330 5.335 1.00 97.62 96 ASP A N 1
ATOM 725 C CA . ASP A 1 96 ? 8.167 -9.377 6.221 1.00 97.62 96 ASP A CA 1
ATOM 726 C C . ASP A 1 96 ? 7.179 -8.377 6.830 1.00 97.62 96 ASP A C 1
ATOM 728 O O . ASP A 1 96 ? 7.295 -8.039 8.007 1.00 97.62 96 ASP A O 1
ATOM 732 N N . ASP A 1 97 ? 6.176 -7.930 6.069 1.00 97.50 97 ASP A N 1
ATOM 733 C CA . ASP A 1 97 ? 5.168 -6.998 6.578 1.00 97.50 97 ASP A CA 1
ATOM 734 C C . ASP A 1 97 ? 4.213 -7.655 7.581 1.00 97.50 97 ASP A C 1
ATOM 736 O O . ASP A 1 97 ? 3.808 -7.032 8.567 1.00 97.50 97 ASP A O 1
ATOM 740 N N . LEU A 1 98 ? 3.915 -8.940 7.382 1.00 97.25 98 LEU A N 1
ATOM 741 C CA . LEU A 1 98 ? 3.167 -9.727 8.352 1.00 97.25 98 LEU A CA 1
ATOM 742 C C . LEU A 1 98 ? 3.975 -9.930 9.640 1.00 97.25 98 LEU A C 1
ATOM 744 O O . LEU A 1 98 ? 3.459 -9.690 10.727 1.00 97.25 98 LEU A O 1
ATOM 748 N N . GLU A 1 99 ? 5.238 -10.344 9.528 1.00 98.00 99 GLU A N 1
ATOM 749 C CA . GLU A 1 99 ? 6.090 -10.655 10.683 1.00 98.00 99 GLU A CA 1
ATOM 750 C C . GLU A 1 99 ? 6.468 -9.409 11.497 1.00 98.00 99 GLU A C 1
ATOM 752 O O . GLU A 1 99 ? 6.508 -9.471 12.726 1.00 98.00 99 GLU A O 1
ATOM 757 N N . GLN A 1 100 ? 6.737 -8.279 10.836 1.00 97.75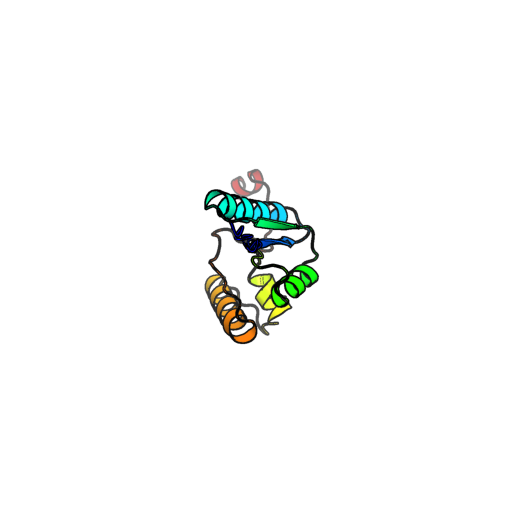 100 GLN A N 1
ATOM 758 C CA . GLN A 1 100 ? 7.243 -7.071 11.499 1.00 97.75 100 GLN A CA 1
ATOM 759 C C . GLN A 1 100 ? 6.139 -6.093 11.905 1.00 97.75 100 GLN A C 1
ATOM 761 O O . GLN A 1 100 ? 6.293 -5.394 12.905 1.00 97.75 100 GLN A O 1
ATOM 766 N N . ASN A 1 101 ? 5.041 -6.029 11.143 1.00 97.00 101 ASN A N 1
ATOM 767 C CA . ASN A 1 101 ? 4.004 -5.006 11.321 1.00 97.00 101 ASN A CA 1
ATOM 768 C C . ASN A 1 101 ? 2.588 -5.581 11.464 1.00 97.00 101 ASN A C 1
ATOM 770 O O . ASN A 1 101 ? 1.642 -4.808 11.588 1.00 97.00 101 ASN A O 1
ATOM 774 N N . ASN A 1 102 ? 2.420 -6.911 11.446 1.00 96.25 102 ASN A N 1
ATOM 775 C CA . ASN A 1 102 ? 1.114 -7.577 11.470 1.00 96.25 102 ASN A CA 1
ATOM 776 C C . ASN A 1 102 ? 0.180 -7.123 10.325 1.00 96.25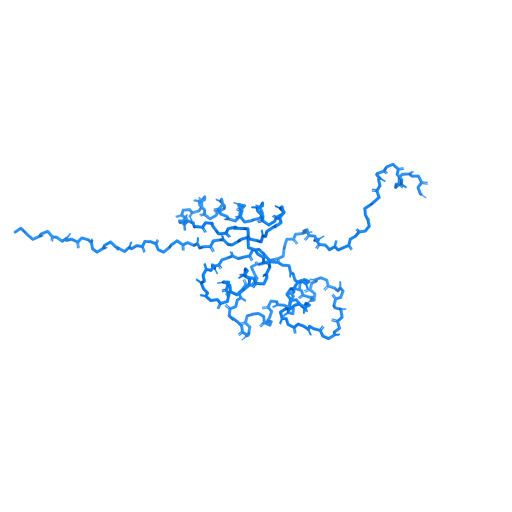 102 ASN A C 1
ATOM 778 O O . ASN A 1 102 ? -1.040 -7.063 10.481 1.00 96.25 102 ASN A O 1
ATOM 782 N N . MET A 1 103 ? 0.758 -6.794 9.165 1.00 95.75 103 MET A N 1
ATOM 783 C CA . MET A 1 103 ? 0.021 -6.330 7.990 1.00 95.75 103 MET A CA 1
ATOM 784 C C . MET A 1 103 ? -0.144 -7.440 6.957 1.00 95.75 103 MET A C 1
ATOM 786 O O . MET A 1 103 ? 0.810 -8.111 6.568 1.00 95.75 103 MET A O 1
ATOM 790 N N . VAL A 1 104 ? -1.373 -7.613 6.472 1.00 94.69 104 VAL A N 1
ATOM 791 C CA . VAL A 1 104 ? -1.713 -8.666 5.511 1.00 94.69 104 VAL A CA 1
ATOM 792 C C . VAL A 1 104 ? -1.805 -8.098 4.101 1.00 94.69 104 VAL A C 1
ATOM 794 O O . VAL A 1 104 ? -2.627 -7.233 3.808 1.00 94.69 104 VAL A O 1
ATOM 797 N N . TRP A 1 105 ? -1.026 -8.672 3.188 1.00 93.50 105 TRP A N 1
ATOM 798 C CA . TRP A 1 105 ? -1.128 -8.390 1.758 1.00 93.50 105 TRP A CA 1
ATOM 799 C C . TRP A 1 105 ? -2.148 -9.333 1.106 1.00 93.50 105 TRP A C 1
ATOM 801 O O . TRP A 1 105 ? -1.860 -10.510 0.883 1.00 93.50 105 TRP A O 1
ATOM 811 N N . MET A 1 106 ? -3.337 -8.813 0.780 1.00 82.56 106 MET A N 1
ATOM 812 C CA . MET A 1 106 ? -4.498 -9.607 0.328 1.00 82.56 106 MET A CA 1
ATOM 813 C C . MET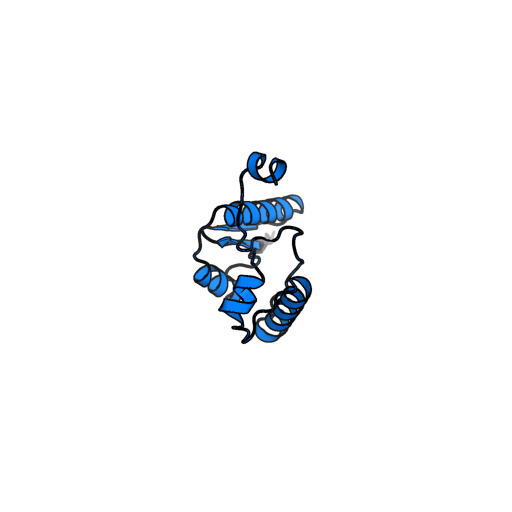 A 1 106 ? -4.359 -10.243 -1.065 1.00 82.56 106 MET A C 1
ATOM 815 O O . MET A 1 106 ? -5.108 -11.155 -1.404 1.00 82.56 106 MET A O 1
ATOM 819 N N . GLY A 1 107 ? -3.414 -9.784 -1.882 1.00 74.31 107 GLY A N 1
ATOM 820 C CA . GLY A 1 107 ? -3.178 -10.329 -3.215 1.00 74.31 107 GLY A CA 1
ATOM 821 C C . GLY A 1 107 ? -2.425 -9.351 -4.102 1.00 74.31 107 GLY A C 1
ATOM 822 O O . GLY A 1 107 ? -2.280 -8.175 -3.767 1.00 74.31 107 GLY A O 1
ATOM 823 N N . ARG A 1 108 ? -1.946 -9.840 -5.246 1.00 73.56 108 ARG A N 1
ATOM 824 C CA . ARG A 1 108 ? -1.342 -9.015 -6.295 1.00 73.56 108 ARG A CA 1
ATOM 825 C C . ARG A 1 108 ? -2.350 -8.828 -7.421 1.00 73.56 108 ARG A C 1
ATOM 827 O O . ARG A 1 108 ? -2.959 -9.798 -7.868 1.00 73.56 108 ARG A O 1
ATOM 834 N N . THR A 1 109 ? -2.506 -7.602 -7.909 1.00 62.50 109 THR A N 1
ATOM 835 C CA . THR A 1 109 ? -3.219 -7.385 -9.171 1.00 62.50 109 THR A CA 1
ATOM 836 C C . THR A 1 109 ? -2.372 -7.936 -10.327 1.00 62.50 109 THR A C 1
ATOM 838 O O . THR A 1 109 ? -1.153 -8.094 -10.213 1.00 62.50 109 THR A O 1
ATOM 841 N N . SER A 1 110 ? -3.002 -8.242 -11.463 1.00 52.81 110 SER A N 1
ATOM 842 C CA . SER A 1 110 ? -2.285 -8.638 -12.685 1.00 52.81 110 SER A CA 1
ATOM 843 C C . SER A 1 110 ? -1.518 -7.478 -13.336 1.00 52.81 110 SER A C 1
ATOM 845 O O . SER A 1 110 ? -0.756 -7.698 -14.274 1.00 52.81 110 SER A O 1
ATOM 847 N N . PHE A 1 111 ? -1.725 -6.245 -12.865 1.00 52.84 111 PHE A N 1
ATOM 848 C CA . PHE A 1 111 ? -1.094 -5.040 -13.390 1.00 52.84 111 PHE A CA 1
ATOM 849 C C . PHE A 1 111 ? 0.253 -4.792 -12.704 1.00 52.84 111 PHE A C 1
ATOM 851 O O . PHE A 1 111 ? 0.358 -4.825 -11.481 1.00 52.84 111 PHE A O 1
ATOM 858 N N . ASN A 1 112 ? 1.291 -4.534 -13.501 1.00 53.72 112 ASN A N 1
ATOM 859 C CA . ASN A 1 112 ? 2.623 -4.193 -13.008 1.00 53.72 112 ASN A CA 1
ATOM 860 C C . ASN A 1 112 ? 2.920 -2.717 -13.302 1.00 53.72 112 ASN A C 1
ATOM 862 O O . ASN A 1 112 ? 3.246 -2.361 -14.433 1.00 53.72 112 ASN A O 1
ATOM 866 N N . ASN A 1 113 ? 2.797 -1.868 -12.284 1.00 55.19 113 ASN A N 1
ATOM 867 C CA . ASN A 1 113 ? 3.096 -0.440 -12.364 1.00 55.19 113 ASN A CA 1
ATOM 868 C C . ASN A 1 113 ? 4.585 -0.190 -12.060 1.00 55.19 113 ASN A C 1
ATOM 870 O O . ASN A 1 113 ? 4.955 0.290 -10.989 1.00 55.19 113 ASN A O 1
ATOM 874 N N . THR A 1 114 ? 5.454 -0.612 -12.978 1.00 43.53 114 THR A N 1
ATOM 875 C CA . THR A 1 114 ? 6.908 -0.410 -12.894 1.00 43.53 114 THR A CA 1
ATOM 876 C C . THR A 1 114 ? 7.388 0.512 -14.010 1.00 43.53 114 THR A C 1
ATOM 878 O O . THR A 1 114 ? 6.701 0.693 -15.016 1.00 43.53 114 THR A O 1
ATOM 881 N N . TYR A 1 115 ? 8.583 1.088 -13.856 1.00 37.75 115 TYR A N 1
ATOM 882 C CA . TYR A 1 115 ? 9.202 1.888 -14.910 1.00 37.75 115 TYR A CA 1
ATOM 883 C C . TYR A 1 115 ? 9.370 1.050 -16.179 1.00 37.75 115 TYR A C 1
ATOM 885 O O . TYR A 1 115 ? 10.129 0.081 -16.209 1.00 37.75 115 TYR A O 1
ATOM 893 N N . ALA A 1 116 ? 8.682 1.467 -17.235 1.00 45.19 116 ALA A N 1
ATOM 894 C CA . ALA A 1 116 ? 8.793 0.911 -18.570 1.00 45.19 116 ALA A CA 1
ATOM 895 C C . ALA A 1 116 ? 8.950 2.047 -19.585 1.00 45.19 116 ALA A C 1
ATOM 897 O O . ALA A 1 116 ? 8.489 3.169 -19.366 1.00 45.19 116 ALA A O 1
ATOM 898 N N . LEU A 1 117 ? 9.597 1.750 -20.711 1.00 48.19 117 LEU A N 1
ATOM 899 C CA . LEU A 1 117 ? 9.605 2.641 -21.864 1.00 48.19 117 LEU A CA 1
ATOM 900 C C . LEU A 1 117 ? 8.323 2.389 -22.670 1.00 48.19 117 LEU A C 1
ATOM 902 O O . LEU A 1 117 ? 8.127 1.288 -23.180 1.00 48.19 117 LEU A O 1
ATOM 906 N N . ALA A 1 118 ? 7.458 3.393 -22.796 1.00 55.72 118 ALA A N 1
ATOM 907 C CA . ALA A 1 118 ? 6.305 3.325 -23.688 1.00 55.72 118 ALA A CA 1
ATOM 908 C C . ALA A 1 118 ? 6.681 3.893 -25.066 1.00 55.72 118 ALA A C 1
ATOM 910 O O . ALA A 1 118 ? 7.129 5.036 -25.162 1.00 55.72 118 ALA A O 1
ATOM 911 N N . ILE A 1 119 ? 6.485 3.111 -26.131 1.00 64.62 119 ILE A N 1
ATOM 912 C CA . ILE A 1 119 ? 6.609 3.569 -27.524 1.00 64.62 119 ILE A CA 1
ATOM 913 C C . ILE A 1 119 ? 5.230 3.665 -28.173 1.00 64.62 119 ILE A C 1
ATOM 915 O O . ILE A 1 119 ? 4.279 3.006 -27.747 1.00 64.62 119 ILE A O 1
ATOM 919 N N . LYS A 1 120 ? 5.101 4.515 -29.197 1.00 72.06 120 LYS A N 1
ATOM 920 C CA . LYS A 1 120 ? 3.851 4.612 -29.953 1.00 72.06 120 LYS A CA 1
ATOM 921 C C . LYS A 1 120 ? 3.583 3.296 -30.687 1.00 72.06 120 LYS A C 1
ATOM 923 O O . LYS A 1 120 ? 4.510 2.631 -31.139 1.00 72.06 120 LYS A O 1
ATOM 928 N N . LYS A 1 121 ? 2.303 2.937 -30.819 1.00 64.25 121 LYS A N 1
ATOM 929 C CA . LYS A 1 121 ? 1.872 1.677 -31.442 1.00 64.25 121 LYS A CA 1
ATOM 930 C C . LYS A 1 121 ? 2.382 1.520 -32.882 1.00 64.25 121 LYS A C 1
ATOM 932 O O . LYS A 1 121 ? 2.800 0.435 -33.252 1.00 64.25 121 LYS A O 1
ATOM 937 N N . ASP A 1 122 ? 2.408 2.606 -33.648 1.00 78.75 122 ASP A N 1
ATOM 938 C CA . ASP A 1 122 ? 2.923 2.645 -35.024 1.00 78.75 122 ASP A CA 1
ATOM 939 C C . ASP A 1 122 ? 4.432 2.363 -35.122 1.00 78.75 122 ASP A C 1
ATOM 941 O O . ASP A 1 122 ? 4.893 1.840 -36.130 1.00 78.75 122 ASP A O 1
ATOM 945 N N . MET A 1 123 ? 5.203 2.653 -34.069 1.00 69.44 123 MET A N 1
ATOM 946 C CA . MET A 1 123 ? 6.631 2.329 -34.006 1.00 69.44 123 MET A CA 1
ATOM 947 C C . MET A 1 123 ? 6.899 0.855 -33.684 1.00 69.44 123 MET A C 1
ATOM 949 O O . MET A 1 123 ? 7.981 0.368 -33.992 1.00 69.44 123 MET A O 1
ATOM 953 N N . VAL A 1 124 ? 5.934 0.152 -33.079 1.00 69.00 124 VAL A N 1
ATOM 954 C CA . VAL A 1 124 ? 6.013 -1.300 -32.831 1.00 69.00 124 VAL A CA 1
ATOM 955 C C . VAL A 1 124 ? 5.812 -2.068 -34.132 1.00 69.00 124 VAL A C 1
ATOM 957 O O . VAL A 1 124 ? 6.533 -3.019 -34.393 1.00 69.00 124 VAL A O 1
ATOM 960 N N . ASP A 1 125 ? 4.863 -1.630 -34.960 1.00 64.44 125 ASP A N 1
ATOM 961 C CA . ASP A 1 125 ? 4.506 -2.313 -36.210 1.00 64.44 125 ASP A CA 1
ATOM 962 C C . ASP A 1 125 ? 5.564 -2.114 -37.325 1.00 64.44 125 ASP A C 1
ATOM 964 O O . ASP A 1 125 ? 5.497 -2.762 -38.369 1.00 64.44 125 ASP A O 1
ATOM 968 N N . ALA A 1 126 ? 6.531 -1.212 -37.116 1.00 56.34 126 ALA A N 1
ATOM 969 C CA . ALA A 1 126 ? 7.622 -0.894 -38.042 1.00 56.34 126 ALA A CA 1
ATOM 970 C C . ALA A 1 126 ? 8.985 -1.510 -37.651 1.00 56.34 126 ALA A C 1
ATOM 972 O O . ALA A 1 126 ? 9.975 -1.267 -38.349 1.00 56.34 126 ALA A O 1
ATOM 973 N N . MET A 1 127 ? 9.045 -2.258 -36.543 1.00 51.91 127 MET A N 1
ATOM 974 C CA . MET A 1 127 ? 10.196 -3.071 -36.117 1.00 51.91 127 MET A CA 1
ATOM 975 C C . MET A 1 127 ? 10.023 -4.524 -36.556 1.00 51.91 127 MET A C 1
ATOM 977 O O . MET A 1 127 ? 11.056 -5.138 -36.906 1.00 51.91 127 MET A O 1
#

Radius of gyration: 19.42 Å; Cα contacts (8 Å, |Δi|>4): 131; chains: 1; bounding box: 62×26×70 Å

Organism: NCBI:txid412755

pLDDT: mean 84.45, std 17.42, range [37.75, 98.0]

Nearest PDB structures (foldseek):
  5teu-assembly1_A  TM=9.262E-01  e=6.716E-06  Brucella abortus 2308
  4mlq-assembly1_A  TM=7.031E-01  e=7.964E-01  Priestia megaterium
  5h6o-assembly1_A  TM=7.591E-01  e=2.446E+00  Vibrio cholerae
  7jrd-assembly1_B  TM=6.057E-01  e=2.446E+00  Homo sapiens
  7mj0-assembly1_A  TM=5.979E-01  e=2.613E+00  Lactiplantibacillus plantarum WCFS1

Sequence (127 aa):
SGSLAASGAETKKIVVGSKDFTEQYVLGSLVTLLLEEHGFQVEQKSGMASAIARVAHLSDQIDILPDYTGTAGGTYFKYPEKINDPVELYEMVKKDDLEQNNMVWMGRTSFNNTYALAIKKDMVDAM

InterPro domains:
  IPR007210 ABC-type glycine betaine transport system, substrate-binding domain [PF04069] (12-125)

Solvent-accessible surface area (backbone atoms only — not comparable to full-atom values): 7958 Å² total; per-residue (Å²): 140,82,82,80,77,75,79,80,73,76,77,81,57,48,26,35,24,22,36,66,46,75,67,32,51,52,54,31,50,52,53,48,52,55,42,45,75,73,71,46,56,70,40,82,49,69,63,27,55,69,70,57,47,49,52,34,40,77,66,70,70,22,76,42,67,88,82,53,53,68,55,42,36,60,69,72,69,50,56,93,65,88,70,79,51,69,64,61,38,40,54,50,44,38,50,52,37,33,75,75,68,73,39,83,73,93,73,80,72,96,74,80,95,64,97,71,90,85,76,61,72,73,62,60,81,75,109